Protein AF-A0A920MVZ5-F1 (afdb_monomer_lite)

Radius of gyration: 17.2 Å; chains: 1; bounding box: 48×17×48 Å

Foldseek 3Di:
DVVVVVVVVLLVVLVVPDDPVLSVVLVVVLVVLVCVLVVVCVVVVPDDDPVNVVVSVVVNVVVVVVSVVVVVVVVVVVVVVVVVVVPD

Sequence (88 aa):
MAIISALGLILLYISIRFEFRFAIGAIAALGHDIFITLGLFSLLGYEISLPIIAAFLTIVGYSLNDTIVIFDRIRENIKVLNGKHIQK

Structure (mmCIF, N/CA/C/O backbone):
data_AF-A0A920MVZ5-F1
#
_entry.id   AF-A0A920MVZ5-F1
#
loop_
_atom_site.group_PDB
_atom_site.id
_atom_site.type_symbol
_atom_site.label_atom_id
_atom_site.label_alt_id
_atom_site.label_comp_id
_atom_site.label_asym_id
_atom_site.label_entity_id
_atom_site.label_seq_id
_atom_site.pdbx_PDB_ins_code
_atom_site.Cartn_x
_atom_site.Cartn_y
_atom_site.Cartn_z
_atom_site.occupancy
_atom_site.B_iso_or_equiv
_atom_site.auth_seq_id
_atom_site.auth_comp_id
_atom_site.auth_asym_id
_atom_site.auth_atom_id
_atom_site.pdbx_PDB_model_num
ATOM 1 N N . MET A 1 1 ? 15.755 -9.947 -3.241 1.00 59.38 1 MET A N 1
ATOM 2 C CA . MET A 1 1 ? 15.516 -10.072 -1.783 1.00 59.38 1 MET A CA 1
ATOM 3 C C . MET A 1 1 ? 14.783 -8.873 -1.182 1.00 59.38 1 MET A C 1
ATOM 5 O O . MET A 1 1 ? 13.817 -9.112 -0.474 1.00 59.38 1 MET A O 1
ATOM 9 N N . ALA A 1 2 ? 15.142 -7.622 -1.511 1.00 72.06 2 ALA A N 1
ATOM 10 C CA . ALA A 1 2 ? 14.519 -6.410 -0.946 1.00 72.06 2 ALA A CA 1
ATOM 11 C C . ALA A 1 2 ? 12.976 -6.337 -1.053 1.00 72.06 2 ALA A C 1
ATOM 13 O O . ALA A 1 2 ? 12.305 -5.994 -0.082 1.00 72.06 2 ALA A O 1
ATOM 14 N N . ILE A 1 3 ? 12.406 -6.708 -2.205 1.00 71.75 3 ILE A N 1
ATOM 15 C CA . ILE A 1 3 ? 10.947 -6.681 -2.434 1.00 71.75 3 ILE A CA 1
ATOM 16 C C . ILE A 1 3 ? 10.225 -7.695 -1.536 1.00 71.75 3 ILE A C 1
ATOM 18 O O . ILE A 1 3 ? 9.224 -7.372 -0.907 1.00 71.75 3 ILE A O 1
ATOM 22 N N . ILE A 1 4 ? 10.773 -8.906 -1.417 1.00 75.88 4 ILE A N 1
ATOM 23 C CA . ILE A 1 4 ? 10.193 -9.974 -0.593 1.00 75.88 4 ILE A CA 1
ATOM 24 C C . ILE A 1 4 ? 10.241 -9.588 0.890 1.00 75.88 4 ILE A C 1
ATOM 26 O O . ILE A 1 4 ? 9.257 -9.768 1.602 1.00 75.88 4 ILE A O 1
ATOM 30 N N . SER A 1 5 ? 11.348 -8.996 1.352 1.00 75.69 5 SER A N 1
ATOM 31 C CA . SER A 1 5 ? 11.457 -8.499 2.729 1.00 75.69 5 SER A CA 1
ATOM 32 C C . SER A 1 5 ? 10.497 -7.342 3.021 1.00 75.69 5 SER A C 1
ATOM 34 O O . SER A 1 5 ? 9.901 -7.315 4.094 1.00 75.69 5 SER A O 1
ATOM 36 N N . ALA A 1 6 ? 10.298 -6.418 2.073 1.00 73.75 6 ALA A N 1
ATOM 37 C CA . ALA A 1 6 ? 9.340 -5.323 2.228 1.00 73.75 6 ALA A CA 1
ATOM 38 C C . ALA A 1 6 ? 7.898 -5.849 2.321 1.00 73.75 6 ALA A C 1
ATOM 40 O O . ALA A 1 6 ? 7.159 -5.458 3.221 1.00 73.75 6 ALA A O 1
ATOM 41 N N . LEU A 1 7 ? 7.527 -6.803 1.459 1.00 73.31 7 LEU A N 1
ATOM 42 C CA . LEU A 1 7 ? 6.217 -7.459 1.504 1.00 73.31 7 LEU A CA 1
ATOM 43 C C . LEU A 1 7 ? 5.999 -8.222 2.812 1.00 73.31 7 LEU A C 1
ATOM 45 O O . LEU A 1 7 ? 4.941 -8.093 3.423 1.00 73.31 7 LEU A O 1
ATOM 49 N N . GLY A 1 8 ? 7.007 -8.960 3.284 1.00 79.12 8 GLY A N 1
ATOM 50 C CA . GLY A 1 8 ? 6.945 -9.665 4.564 1.00 79.12 8 GLY A CA 1
ATOM 51 C C . GLY A 1 8 ? 6.719 -8.725 5.752 1.00 79.12 8 GLY A C 1
ATOM 52 O O . GLY A 1 8 ? 5.876 -9.004 6.602 1.00 79.12 8 GLY A O 1
ATOM 53 N N . LEU A 1 9 ? 7.412 -7.582 5.790 1.00 79.50 9 LEU A N 1
ATOM 54 C CA . LEU A 1 9 ? 7.248 -6.577 6.846 1.00 79.50 9 LEU A CA 1
ATOM 55 C C . LEU A 1 9 ? 5.871 -5.898 6.809 1.00 79.50 9 LEU A C 1
ATOM 57 O O . LEU A 1 9 ? 5.274 -5.679 7.862 1.00 79.50 9 LEU A O 1
ATOM 61 N N . ILE A 1 10 ? 5.342 -5.611 5.617 1.00 72.50 10 ILE A N 1
ATOM 62 C CA . ILE A 1 10 ? 3.999 -5.037 5.437 1.00 72.50 10 ILE A CA 1
ATOM 63 C C . ILE A 1 10 ? 2.925 -6.020 5.924 1.00 72.50 10 ILE A C 1
ATOM 65 O O . ILE A 1 10 ? 2.040 -5.639 6.690 1.00 72.50 10 ILE A O 1
ATOM 69 N N . LEU A 1 11 ? 3.024 -7.295 5.537 1.00 70.00 11 LEU A N 1
ATOM 70 C CA . LEU A 1 11 ? 2.093 -8.340 5.972 1.00 70.00 11 LEU A CA 1
ATOM 71 C C . LEU A 1 11 ? 2.139 -8.553 7.488 1.00 70.00 11 LEU A C 1
ATOM 73 O O . LEU A 1 11 ? 1.090 -8.677 8.125 1.00 70.00 11 LEU A O 1
ATOM 77 N N . LEU A 1 12 ? 3.340 -8.550 8.074 1.00 78.44 12 LEU A N 1
ATOM 78 C CA . LEU A 1 12 ? 3.531 -8.638 9.520 1.00 78.44 12 LEU A CA 1
ATOM 79 C C . LEU A 1 12 ? 2.871 -7.451 10.238 1.00 78.44 12 LEU A C 1
ATOM 81 O O . LEU A 1 12 ? 2.131 -7.650 11.199 1.00 78.44 12 LEU A O 1
ATOM 85 N N . TYR A 1 13 ? 3.087 -6.227 9.749 1.00 73.56 13 TYR A N 1
ATOM 86 C CA . TYR A 1 13 ? 2.487 -5.020 10.319 1.00 73.56 13 TYR A CA 1
ATOM 87 C C . TYR A 1 13 ? 0.955 -5.071 10.287 1.00 73.56 13 TYR A C 1
ATOM 89 O O . TYR A 1 13 ? 0.314 -4.842 11.313 1.00 73.56 13 TYR A O 1
ATOM 97 N N . ILE A 1 14 ? 0.360 -5.433 9.145 1.00 67.25 14 ILE A N 1
ATOM 98 C CA . ILE A 1 14 ? -1.099 -5.561 9.004 1.00 67.25 14 ILE A CA 1
ATOM 99 C C . ILE A 1 14 ? -1.642 -6.626 9.960 1.00 67.25 14 ILE A C 1
ATOM 101 O O . ILE A 1 14 ? -2.653 -6.392 10.621 1.00 67.25 14 ILE A O 1
ATOM 105 N N . SER A 1 15 ? -0.953 -7.766 10.073 1.00 66.81 15 SER A N 1
ATOM 106 C CA . SER A 1 15 ? -1.358 -8.879 10.942 1.00 66.81 15 SER A CA 1
ATOM 107 C C . SER A 1 15 ? -1.371 -8.498 12.425 1.00 66.81 15 SER A C 1
ATOM 109 O O . SER A 1 15 ? -2.203 -8.995 13.176 1.00 66.81 15 SER A O 1
ATOM 111 N N . ILE A 1 16 ? -0.471 -7.607 12.852 1.00 69.12 16 ILE A N 1
ATOM 112 C CA . ILE A 1 16 ? -0.411 -7.107 14.234 1.00 69.12 16 ILE A CA 1
ATOM 113 C C . ILE A 1 16 ? -1.405 -5.952 14.457 1.00 69.12 16 ILE A C 1
ATOM 115 O O . ILE A 1 16 ? -1.945 -5.795 15.551 1.00 69.12 16 ILE A O 1
ATOM 119 N N . ARG A 1 17 ? -1.653 -5.125 13.434 1.00 68.69 17 ARG A N 1
ATOM 120 C CA . ARG A 1 17 ? -2.471 -3.906 13.533 1.00 68.69 17 ARG A CA 1
ATOM 121 C C . ARG A 1 17 ? -3.982 -4.168 13.435 1.00 68.69 17 ARG A C 1
ATOM 123 O O . ARG A 1 17 ? -4.742 -3.422 14.053 1.00 68.69 17 ARG A O 1
ATOM 130 N N . PHE A 1 18 ? -4.424 -5.184 12.687 1.00 62.84 18 PHE A N 1
ATOM 131 C CA . PHE A 1 18 ? -5.833 -5.373 12.310 1.00 62.84 18 PHE A CA 1
ATOM 132 C C . PHE A 1 18 ? -6.446 -6.702 12.781 1.00 62.84 18 PHE A C 1
ATOM 134 O O . PHE A 1 18 ? -5.784 -7.733 12.827 1.00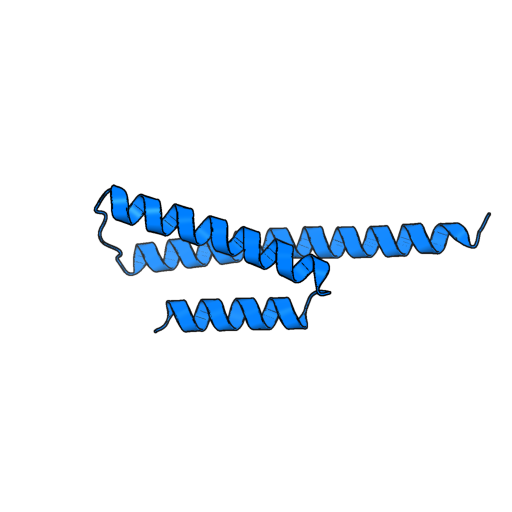 62.84 18 PHE A O 1
ATOM 141 N N . GLU A 1 19 ? -7.755 -6.702 13.077 1.00 63.03 19 GLU A N 1
ATOM 142 C CA . GLU A 1 19 ? -8.511 -7.947 13.288 1.00 63.03 19 GLU A CA 1
ATOM 143 C C . GLU A 1 19 ? -8.580 -8.779 11.996 1.00 63.03 19 GLU A C 1
ATOM 145 O O . GLU A 1 19 ? -8.616 -8.234 10.892 1.00 63.03 19 GLU A O 1
ATOM 150 N N . PHE A 1 20 ? -8.653 -10.108 12.130 1.00 60.03 20 PHE A N 1
ATOM 151 C CA . PHE A 1 20 ? -8.499 -11.093 11.044 1.00 60.03 20 PHE A CA 1
ATOM 152 C C . PHE A 1 20 ? -9.346 -10.802 9.786 1.00 60.03 20 PHE A C 1
ATOM 154 O O . PHE A 1 20 ? -8.916 -11.048 8.662 1.00 60.03 20 PHE A O 1
ATOM 161 N N . ARG A 1 21 ? -10.542 -10.219 9.960 1.00 63.47 21 ARG A N 1
ATOM 162 C CA . ARG A 1 21 ? -11.451 -9.850 8.858 1.00 63.47 21 ARG A CA 1
ATOM 163 C C . ARG A 1 21 ? -10.927 -8.689 8.005 1.00 63.47 21 ARG A C 1
ATOM 165 O O . ARG A 1 21 ? -11.156 -8.673 6.802 1.00 63.47 21 ARG A O 1
ATOM 172 N N . PHE A 1 22 ? -10.216 -7.745 8.613 1.00 62.94 22 PHE A N 1
ATOM 173 C CA . PHE A 1 22 ? -9.596 -6.610 7.927 1.00 62.94 22 PHE A CA 1
ATOM 174 C C . PHE A 1 22 ? -8.260 -7.003 7.282 1.00 62.94 22 PHE A C 1
ATOM 176 O O . PHE A 1 22 ? -7.943 -6.529 6.193 1.00 62.94 22 PHE A O 1
ATOM 183 N N . ALA A 1 23 ? -7.521 -7.935 7.891 1.00 65.44 23 ALA A N 1
ATOM 184 C CA . ALA A 1 23 ? -6.273 -8.450 7.329 1.00 65.44 23 ALA A CA 1
ATOM 185 C C . ALA A 1 23 ? -6.478 -9.102 5.947 1.00 65.44 23 ALA A C 1
ATOM 187 O O . ALA A 1 23 ? -5.715 -8.830 5.024 1.00 65.44 23 ALA A O 1
ATOM 188 N N . ILE A 1 24 ? -7.545 -9.891 5.764 1.00 72.25 24 ILE A N 1
ATOM 189 C CA . ILE A 1 24 ? -7.852 -10.543 4.476 1.00 72.25 24 ILE A CA 1
ATOM 190 C C . ILE A 1 24 ? -8.117 -9.511 3.367 1.00 72.25 24 ILE A C 1
ATOM 192 O O . ILE A 1 24 ? -7.620 -9.669 2.253 1.00 72.25 24 ILE A O 1
ATOM 196 N N . GLY A 1 25 ? -8.854 -8.436 3.670 1.00 72.19 25 GLY A N 1
ATOM 197 C CA . GLY A 1 25 ? -9.129 -7.366 2.705 1.00 72.19 25 GLY A CA 1
ATOM 198 C C . GLY A 1 25 ? -7.863 -6.619 2.280 1.00 72.19 25 GLY A C 1
ATOM 199 O O . GLY A 1 25 ? -7.655 -6.388 1.092 1.00 72.19 25 GLY A O 1
ATOM 200 N N . ALA A 1 26 ? -6.981 -6.313 3.234 1.00 68.62 26 ALA A N 1
ATOM 201 C CA . ALA A 1 26 ? -5.714 -5.642 2.953 1.00 68.62 26 ALA A CA 1
ATOM 202 C C . ALA A 1 26 ? -4.748 -6.522 2.137 1.00 68.62 26 ALA A C 1
ATOM 204 O O . ALA A 1 26 ? -4.087 -6.033 1.223 1.00 68.62 26 ALA A O 1
ATOM 205 N N . ILE A 1 27 ? -4.701 -7.829 2.418 1.00 73.94 27 ILE A N 1
ATOM 206 C CA . ILE A 1 27 ? -3.899 -8.790 1.647 1.00 73.94 27 ILE A CA 1
ATOM 207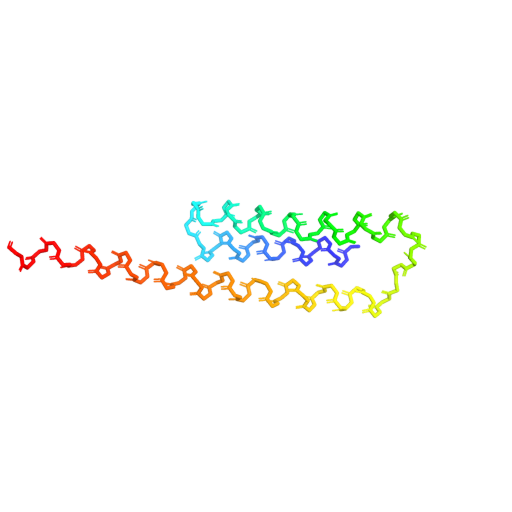 C C . ILE A 1 27 ? -4.416 -8.900 0.209 1.00 73.94 27 ILE A C 1
ATOM 209 O O . ILE A 1 27 ? -3.617 -8.904 -0.725 1.00 73.94 27 ILE A O 1
ATOM 213 N N . ALA A 1 28 ?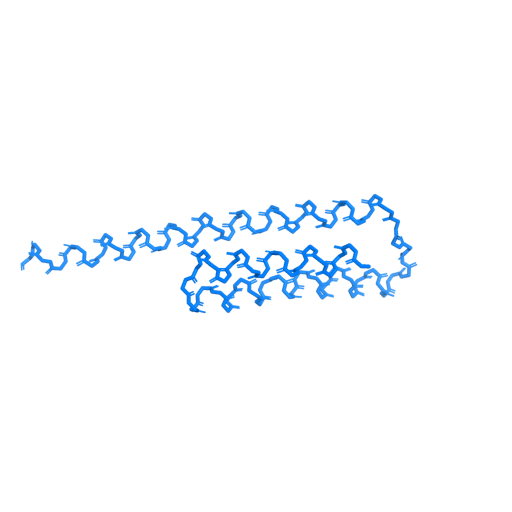 -5.737 -8.958 0.016 1.00 80.00 28 ALA A N 1
ATOM 214 C CA . ALA A 1 28 ? -6.336 -9.017 -1.314 1.00 80.00 28 ALA A CA 1
ATOM 215 C C . ALA A 1 28 ? -6.063 -7.741 -2.132 1.00 80.00 28 ALA A C 1
ATOM 217 O O . ALA A 1 28 ? -5.705 -7.843 -3.305 1.00 80.00 28 ALA A O 1
ATOM 218 N N . ALA A 1 29 ? -6.167 -6.560 -1.512 1.00 74.75 29 ALA A N 1
ATOM 219 C CA . ALA A 1 29 ? -5.866 -5.280 -2.155 1.00 74.75 29 ALA A CA 1
ATOM 220 C C . ALA A 1 29 ? -4.387 -5.176 -2.573 1.00 74.75 29 ALA A C 1
ATOM 222 O O . ALA A 1 29 ? -4.087 -4.897 -3.731 1.00 74.75 29 ALA A O 1
ATOM 223 N N . LEU A 1 30 ? -3.458 -5.505 -1.669 1.00 74.50 30 LEU A N 1
ATOM 224 C CA . LEU A 1 30 ? -2.023 -5.527 -1.977 1.00 74.50 30 LEU A CA 1
ATOM 225 C C . LEU A 1 30 ? -1.674 -6.547 -3.064 1.00 74.50 30 LEU A C 1
ATOM 227 O O . LEU A 1 30 ? -0.868 -6.263 -3.949 1.00 74.50 30 LEU A O 1
ATOM 231 N N . GLY A 1 31 ? -2.275 -7.737 -2.997 1.00 80.19 31 GLY A N 1
ATOM 232 C CA . GLY A 1 31 ? -2.088 -8.777 -4.001 1.00 80.19 31 GLY A CA 1
ATOM 233 C C . GLY A 1 31 ? -2.517 -8.298 -5.385 1.00 80.19 31 GLY A C 1
ATOM 234 O O . GLY A 1 31 ? -1.757 -8.454 -6.336 1.00 80.19 31 GLY A O 1
ATOM 235 N N . HIS A 1 32 ? -3.685 -7.662 -5.482 1.00 81.69 32 HIS A N 1
ATOM 236 C CA . HIS A 1 32 ? -4.190 -7.066 -6.716 1.00 81.69 32 HIS A CA 1
ATOM 237 C C . HIS A 1 32 ? -3.239 -5.996 -7.279 1.00 81.69 32 HIS A C 1
ATOM 239 O O . HIS A 1 32 ? -2.864 -6.074 -8.452 1.00 81.69 32 HIS A O 1
ATOM 245 N N . ASP A 1 33 ? -2.784 -5.056 -6.447 1.00 71.75 33 ASP A N 1
ATOM 246 C CA . ASP A 1 33 ? -1.901 -3.961 -6.870 1.00 71.75 33 ASP A CA 1
ATOM 247 C C . ASP A 1 33 ? -0.570 -4.484 -7.433 1.00 71.75 33 ASP A C 1
ATOM 249 O O . ASP A 1 33 ? -0.110 -4.028 -8.483 1.00 71.75 33 ASP A O 1
ATOM 253 N N . ILE A 1 34 ? 0.028 -5.495 -6.795 1.00 77.56 34 ILE A N 1
ATOM 254 C CA . ILE A 1 34 ? 1.289 -6.113 -7.239 1.00 77.56 34 ILE A CA 1
ATOM 255 C C . ILE A 1 34 ? 1.090 -6.930 -8.520 1.00 77.56 34 ILE A C 1
ATOM 257 O O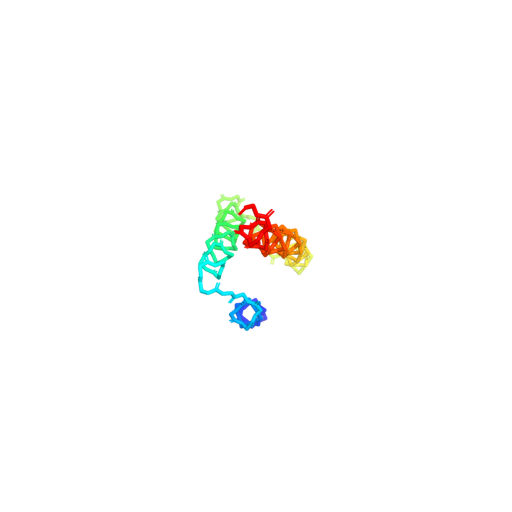 . ILE A 1 34 ? 1.934 -6.890 -9.416 1.00 77.56 34 ILE A O 1
ATOM 261 N N . PHE A 1 35 ? -0.017 -7.669 -8.628 1.00 84.81 35 PHE A N 1
ATOM 262 C CA . PHE A 1 35 ? -0.280 -8.518 -9.790 1.00 84.81 35 PHE A CA 1
ATOM 263 C C . PHE A 1 35 ? -0.493 -7.686 -11.055 1.00 84.81 35 PHE A C 1
ATOM 265 O O . PHE A 1 35 ? 0.052 -8.015 -12.108 1.00 84.81 35 PHE A O 1
ATOM 272 N N . ILE A 1 36 ? -1.244 -6.586 -10.950 1.00 83.19 36 ILE A N 1
ATOM 273 C CA . ILE A 1 36 ? -1.491 -5.692 -12.083 1.00 83.19 36 ILE A CA 1
ATOM 274 C C . ILE A 1 36 ? -0.218 -4.945 -12.470 1.00 83.19 36 ILE A C 1
ATOM 276 O O . ILE A 1 36 ? 0.120 -4.895 -13.650 1.00 83.19 36 ILE A O 1
ATOM 280 N N . THR A 1 37 ? 0.514 -4.393 -11.503 1.00 75.88 37 THR A N 1
ATOM 281 C CA . THR A 1 37 ? 1.723 -3.612 -11.798 1.00 75.88 37 THR A CA 1
ATOM 282 C C . THR A 1 37 ? 2.836 -4.461 -12.407 1.00 75.88 37 THR A C 1
ATOM 284 O O . THR A 1 37 ? 3.383 -4.091 -13.445 1.00 75.88 37 THR A O 1
ATOM 287 N N . LEU A 1 38 ? 3.140 -5.629 -11.834 1.00 77.75 38 LEU A N 1
ATOM 288 C CA . LEU A 1 38 ? 4.157 -6.528 -12.387 1.00 77.75 38 LEU A CA 1
ATOM 289 C C . LEU A 1 38 ? 3.686 -7.214 -13.674 1.00 77.75 38 LEU A C 1
ATOM 291 O O . LEU A 1 38 ? 4.477 -7.362 -14.605 1.00 77.75 38 LEU A O 1
ATOM 295 N N . GLY A 1 39 ? 2.408 -7.594 -13.759 1.00 81.19 39 GLY A N 1
ATOM 296 C CA . GLY A 1 39 ? 1.830 -8.207 -14.956 1.00 81.19 39 GLY A CA 1
ATOM 297 C C . GLY A 1 39 ? 1.861 -7.266 -16.159 1.00 81.19 39 GLY A C 1
ATOM 298 O O . GLY A 1 39 ? 2.269 -7.664 -17.247 1.00 81.19 39 GLY A O 1
ATOM 299 N N . LEU A 1 40 ? 1.520 -5.992 -15.957 1.00 83.00 40 LEU A N 1
ATOM 300 C CA . LEU A 1 40 ? 1.547 -4.988 -17.016 1.00 83.00 40 LEU A CA 1
ATOM 301 C C . LEU A 1 40 ? 2.980 -4.690 -17.487 1.00 83.00 40 LEU A C 1
ATOM 303 O O . LEU A 1 40 ? 3.228 -4.628 -18.689 1.00 83.00 40 LEU A O 1
ATOM 307 N N . PHE A 1 41 ? 3.939 -4.575 -16.563 1.00 77.06 41 PHE A N 1
ATOM 308 C CA . PHE A 1 41 ? 5.353 -4.382 -16.909 1.00 77.06 41 PHE A CA 1
ATOM 309 C C . PHE A 1 41 ? 5.945 -5.593 -17.637 1.00 77.06 41 PHE A C 1
ATOM 311 O O . PHE A 1 41 ? 6.700 -5.418 -18.594 1.00 77.06 41 PHE A O 1
ATOM 318 N N . SER A 1 42 ? 5.550 -6.809 -17.243 1.00 78.12 42 SER A N 1
ATOM 319 C CA . SER A 1 42 ? 5.943 -8.043 -17.927 1.00 78.12 42 SER A CA 1
ATOM 320 C C . SER A 1 42 ? 5.376 -8.135 -19.346 1.00 78.12 42 SER A C 1
ATOM 322 O O . SER A 1 42 ? 6.054 -8.662 -20.222 1.00 78.12 42 SER A O 1
ATOM 324 N N . LEU A 1 43 ? 4.151 -7.652 -19.582 1.00 82.00 43 LEU A N 1
ATOM 325 C CA . LEU A 1 43 ? 3.514 -7.677 -20.905 1.00 82.00 43 LEU A CA 1
ATOM 326 C C . LEU A 1 43 ? 4.067 -6.605 -21.852 1.00 82.00 43 LEU A C 1
ATOM 328 O O . LEU A 1 43 ? 4.163 -6.840 -23.052 1.00 82.00 43 LEU A O 1
ATOM 332 N N . LEU A 1 44 ? 4.435 -5.440 -21.320 1.00 84.38 44 LEU A N 1
ATOM 333 C CA . LEU A 1 44 ? 4.974 -4.319 -22.098 1.00 84.38 44 LEU A CA 1
ATOM 334 C C . LEU A 1 44 ? 6.490 -4.427 -22.342 1.00 84.38 44 LEU A C 1
ATOM 336 O O . LEU A 1 44 ? 7.043 -3.618 -23.082 1.00 84.38 44 LEU A O 1
ATOM 340 N N . GLY A 1 45 ? 7.163 -5.410 -21.732 1.00 76.19 45 GLY A N 1
ATOM 341 C CA . GLY A 1 45 ? 8.605 -5.622 -21.884 1.00 76.19 45 GLY A CA 1
ATOM 342 C C . GLY A 1 45 ? 9.460 -4.508 -21.275 1.00 76.19 45 GLY A C 1
ATOM 343 O O . GLY A 1 45 ? 10.601 -4.318 -21.691 1.00 76.19 45 GLY A O 1
ATOM 344 N N . TYR A 1 46 ? 8.921 -3.751 -20.315 1.00 80.06 46 TYR A N 1
ATOM 345 C CA . TYR A 1 46 ? 9.663 -2.682 -19.653 1.00 80.06 46 TYR A CA 1
ATOM 346 C C . TYR A 1 46 ? 10.710 -3.250 -18.692 1.00 80.06 46 TYR A C 1
ATOM 348 O O . TYR A 1 46 ? 10.406 -4.084 -17.836 1.00 80.06 46 TYR A O 1
ATOM 356 N N . GLU A 1 47 ? 11.941 -2.747 -18.782 1.00 77.25 47 GLU A N 1
ATOM 357 C CA . GLU A 1 47 ? 12.998 -3.091 -17.834 1.00 77.25 47 GLU A CA 1
ATOM 358 C C . GLU A 1 47 ? 12.708 -2.484 -16.458 1.00 77.25 47 GLU A C 1
ATOM 360 O O . GLU A 1 47 ? 12.530 -1.273 -16.307 1.00 77.25 47 GLU A O 1
ATOM 365 N N . ILE A 1 48 ? 12.694 -3.328 -15.426 1.00 77.25 48 ILE A N 1
ATOM 366 C CA . ILE A 1 48 ? 12.530 -2.876 -14.045 1.00 77.25 48 ILE A CA 1
ATOM 367 C C . ILE A 1 48 ? 13.859 -2.289 -13.560 1.00 77.25 48 ILE A C 1
ATOM 369 O O . ILE A 1 48 ? 14.764 -3.003 -13.130 1.00 77.25 48 ILE A O 1
ATOM 373 N N . SER A 1 49 ? 13.961 -0.964 -13.614 1.00 84.88 49 SER A N 1
ATOM 374 C CA . SER A 1 49 ? 15.083 -0.200 -13.064 1.00 84.88 49 SER A CA 1
ATOM 375 C C . SER A 1 49 ? 14.840 0.201 -11.599 1.00 84.88 49 SER A C 1
ATOM 377 O O . SER A 1 49 ? 13.708 0.183 -11.110 1.00 84.88 49 SER A O 1
ATOM 379 N N . LEU A 1 50 ? 15.893 0.597 -10.869 1.00 85.94 50 LEU A N 1
ATOM 380 C CA . LEU A 1 50 ? 15.759 1.067 -9.478 1.00 85.94 50 LEU A CA 1
ATOM 381 C C . LEU A 1 50 ? 14.720 2.201 -9.300 1.00 85.94 50 LEU A C 1
ATOM 383 O O . LEU A 1 50 ? 13.944 2.123 -8.346 1.00 85.94 50 LEU A O 1
ATOM 387 N N . PRO A 1 51 ? 14.642 3.220 -10.182 1.00 87.88 51 PRO A N 1
ATOM 388 C CA . PRO A 1 51 ? 13.599 4.247 -10.112 1.00 87.88 51 PRO A CA 1
ATOM 389 C C . PRO A 1 51 ? 12.177 3.686 -10.203 1.00 87.88 51 PRO A C 1
ATOM 391 O O . PRO A 1 51 ? 11.288 4.141 -9.488 1.00 87.88 51 PRO A O 1
ATOM 394 N N . ILE A 1 52 ? 11.966 2.668 -11.041 1.00 82.62 52 ILE A N 1
ATOM 395 C CA . ILE A 1 52 ? 10.668 2.001 -11.195 1.00 82.62 52 ILE A CA 1
ATOM 396 C C . ILE A 1 52 ? 10.297 1.268 -9.898 1.00 82.62 52 ILE A C 1
ATOM 398 O O . ILE A 1 52 ? 9.173 1.388 -9.416 1.00 82.62 52 ILE A O 1
ATOM 402 N N . ILE A 1 53 ? 11.258 0.583 -9.270 1.00 82.19 53 ILE A N 1
ATOM 403 C CA . ILE A 1 53 ? 11.050 -0.067 -7.965 1.00 82.19 53 ILE A CA 1
ATOM 404 C C . ILE A 1 53 ? 10.693 0.966 -6.883 1.00 82.19 53 ILE A C 1
ATOM 406 O O . ILE A 1 53 ? 9.789 0.729 -6.081 1.00 82.19 53 ILE A O 1
ATOM 410 N N . ALA A 1 54 ? 11.362 2.122 -6.866 1.00 85.81 54 ALA A N 1
ATOM 411 C CA . ALA A 1 54 ? 11.065 3.200 -5.921 1.00 85.81 54 ALA A CA 1
ATOM 412 C C . ALA A 1 54 ? 9.661 3.800 -6.132 1.00 85.81 54 ALA A C 1
ATOM 414 O O . ALA A 1 54 ? 8.950 4.081 -5.161 1.00 85.81 54 ALA A O 1
ATOM 415 N N . ALA A 1 55 ? 9.233 3.942 -7.390 1.00 84.94 55 ALA A N 1
ATOM 416 C CA . ALA A 1 55 ? 7.884 4.381 -7.731 1.00 84.94 55 ALA A CA 1
ATOM 417 C C . ALA A 1 55 ? 6.828 3.382 -7.229 1.00 84.94 55 ALA A C 1
ATOM 419 O O . ALA A 1 55 ? 5.860 3.787 -6.586 1.00 84.94 55 ALA A O 1
ATOM 420 N N . PHE A 1 56 ? 7.048 2.077 -7.422 1.00 80.69 56 PHE A N 1
ATOM 421 C CA . PHE A 1 56 ? 6.146 1.048 -6.896 1.00 80.69 56 PHE A CA 1
ATOM 422 C C . PHE A 1 56 ? 6.041 1.072 -5.374 1.00 80.69 56 PHE A C 1
ATOM 424 O O . PHE A 1 56 ? 4.936 1.014 -4.838 1.00 80.69 56 PHE A O 1
ATOM 431 N N . LEU A 1 57 ? 7.167 1.203 -4.667 1.00 79.62 57 LEU A N 1
ATOM 432 C CA . LEU A 1 57 ? 7.161 1.257 -3.204 1.00 79.62 57 LEU A CA 1
ATOM 433 C C . LEU A 1 57 ? 6.366 2.463 -2.679 1.00 79.62 57 LEU A C 1
ATOM 435 O O . LEU A 1 57 ? 5.635 2.343 -1.698 1.00 79.62 57 LEU A O 1
ATOM 439 N N . THR A 1 58 ? 6.468 3.602 -3.365 1.00 85.69 58 THR A N 1
ATOM 440 C CA . THR A 1 58 ? 5.703 4.817 -3.049 1.00 85.69 58 THR A CA 1
ATOM 441 C C . THR A 1 58 ? 4.199 4.603 -3.226 1.00 85.69 58 THR A C 1
ATOM 443 O O . THR A 1 58 ? 3.424 4.945 -2.334 1.00 85.69 58 THR A O 1
ATOM 446 N N . ILE A 1 59 ? 3.782 3.999 -4.344 1.00 83.50 59 ILE A N 1
ATOM 447 C CA . ILE A 1 59 ? 2.367 3.704 -4.621 1.00 83.50 59 ILE A CA 1
ATOM 448 C C . ILE A 1 59 ? 1.798 2.764 -3.553 1.00 83.50 59 ILE A C 1
ATOM 450 O O . ILE A 1 59 ? 0.739 3.038 -2.990 1.00 83.50 59 ILE A O 1
ATOM 454 N N . VAL A 1 60 ? 2.530 1.696 -3.224 1.00 79.81 60 VAL A N 1
ATOM 455 C CA . VAL A 1 60 ? 2.132 0.737 -2.184 1.00 79.81 60 VAL A CA 1
ATOM 456 C C . VAL A 1 60 ? 1.998 1.425 -0.823 1.00 79.81 60 VAL A C 1
ATOM 458 O O . VAL A 1 60 ? 1.012 1.207 -0.123 1.00 79.81 60 VAL A O 1
ATOM 461 N N . GLY A 1 61 ? 2.949 2.288 -0.450 1.00 81.75 61 GLY A N 1
ATOM 462 C CA . GLY A 1 61 ? 2.895 3.039 0.807 1.00 81.75 61 GLY A CA 1
ATOM 463 C C . GLY A 1 61 ? 1.671 3.953 0.914 1.00 81.75 61 GLY A C 1
ATOM 464 O O . GLY A 1 61 ? 1.036 4.003 1.967 1.00 81.75 61 GLY A O 1
ATOM 465 N N . TYR A 1 62 ? 1.305 4.630 -0.178 1.00 85.44 62 TYR A N 1
ATOM 466 C CA . TYR A 1 62 ? 0.121 5.492 -0.223 1.00 85.44 62 TYR A CA 1
ATOM 467 C C . TYR A 1 62 ? -1.188 4.687 -0.143 1.00 85.44 62 TYR A C 1
ATOM 469 O O . TYR A 1 62 ? -2.028 4.967 0.709 1.00 85.44 62 TYR A O 1
ATOM 477 N N . SER A 1 63 ? -1.315 3.621 -0.944 1.00 78.00 63 SER A N 1
ATOM 478 C CA . SER A 1 63 ? -2.481 2.716 -0.948 1.00 78.00 63 SER A CA 1
ATOM 479 C C . SER A 1 63 ? -2.737 2.087 0.434 1.00 78.00 63 SER A C 1
ATOM 481 O O . SER A 1 63 ? -3.872 2.005 0.923 1.00 78.00 63 SER A O 1
ATOM 483 N N . LEU A 1 64 ? -1.660 1.710 1.131 1.00 77.81 64 LEU A N 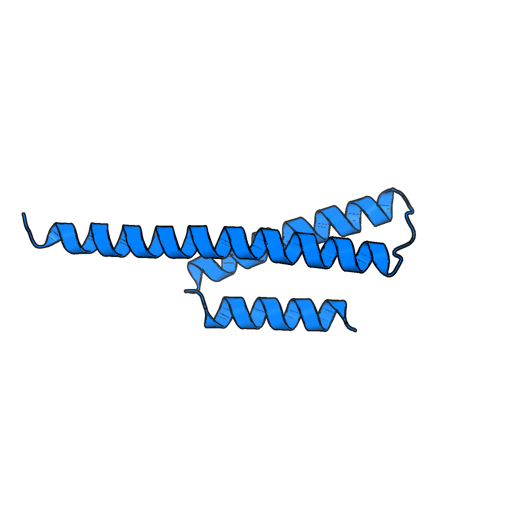1
ATOM 484 C CA . LEU A 1 64 ? -1.738 1.196 2.497 1.00 77.81 64 LEU A CA 1
ATOM 485 C C . LEU A 1 64 ? -2.207 2.247 3.497 1.00 77.81 64 LEU A C 1
ATOM 487 O O . LEU A 1 64 ? -3.061 1.948 4.332 1.00 77.81 64 LEU A O 1
ATOM 491 N N . ASN A 1 65 ? -1.656 3.459 3.425 1.00 83.69 65 ASN A N 1
ATOM 492 C CA . ASN A 1 65 ? -2.052 4.553 4.305 1.00 83.69 65 ASN A CA 1
ATOM 493 C C . ASN A 1 65 ? -3.556 4.844 4.188 1.00 83.69 65 ASN A C 1
ATOM 495 O O . ASN A 1 65 ? -4.244 4.944 5.205 1.00 83.69 65 ASN A O 1
ATOM 499 N N . ASP A 1 66 ? -4.078 4.890 2.963 1.00 83.25 66 ASP A N 1
ATOM 500 C CA . ASP A 1 66 ? -5.503 5.117 2.715 1.00 83.25 66 ASP A CA 1
ATOM 501 C C . ASP A 1 66 ? -6.371 3.992 3.304 1.00 83.25 66 ASP A C 1
ATOM 503 O O . ASP A 1 66 ? -7.376 4.254 3.974 1.00 83.25 66 ASP A O 1
ATOM 507 N N . THR A 1 67 ? -5.942 2.734 3.152 1.00 78.62 67 THR A N 1
ATOM 508 C CA . THR A 1 67 ? -6.619 1.568 3.744 1.00 78.62 67 THR A CA 1
ATOM 509 C C . THR A 1 67 ? -6.662 1.649 5.273 1.00 78.62 67 THR A C 1
ATOM 511 O O . THR A 1 67 ? -7.700 1.371 5.879 1.00 78.62 67 THR A O 1
ATOM 514 N N . ILE A 1 68 ? -5.561 2.066 5.910 1.00 80.88 68 ILE A N 1
ATOM 515 C CA . ILE A 1 68 ? -5.465 2.175 7.372 1.00 80.88 68 ILE A CA 1
ATOM 516 C C . ILE A 1 68 ? -6.454 3.210 7.906 1.00 80.88 68 ILE A C 1
ATOM 518 O O . ILE A 1 68 ? -7.203 2.908 8.835 1.00 80.88 68 ILE A O 1
ATOM 522 N N . VAL A 1 69 ? -6.497 4.402 7.306 1.00 83.44 69 VAL A N 1
ATOM 523 C CA . VAL A 1 69 ? -7.386 5.487 7.752 1.00 83.44 69 VAL A CA 1
ATOM 524 C C . VAL A 1 69 ? -8.856 5.082 7.624 1.00 83.44 69 VAL A C 1
ATOM 526 O O . VAL A 1 69 ? -9.650 5.320 8.538 1.00 83.44 69 VAL A O 1
ATOM 529 N N . ILE A 1 70 ? -9.229 4.433 6.518 1.00 82.94 70 ILE A N 1
ATOM 530 C CA . ILE A 1 70 ? -10.599 3.954 6.303 1.00 82.94 70 ILE A CA 1
ATOM 531 C C . ILE A 1 70 ? -10.960 2.864 7.317 1.00 82.94 70 ILE A C 1
ATOM 533 O O . ILE A 1 70 ? -12.032 2.925 7.921 1.00 82.94 70 ILE A O 1
ATOM 537 N N . PHE A 1 71 ? -10.085 1.880 7.538 1.00 79.12 71 PHE A N 1
ATOM 538 C CA . PHE A 1 71 ? -10.347 0.801 8.493 1.00 79.12 71 PHE A CA 1
ATOM 539 C C . PHE A 1 71 ? -10.429 1.309 9.933 1.00 79.12 71 PHE A C 1
ATOM 541 O O . PHE A 1 71 ? -11.324 0.888 10.672 1.00 79.12 71 PHE A O 1
ATOM 548 N N . ASP A 1 72 ? -9.572 2.257 10.314 1.00 79.31 72 ASP A N 1
ATOM 549 C CA . ASP A 1 72 ? -9.643 2.911 11.621 1.00 79.31 72 ASP A CA 1
ATOM 550 C C . ASP A 1 72 ? -10.985 3.649 1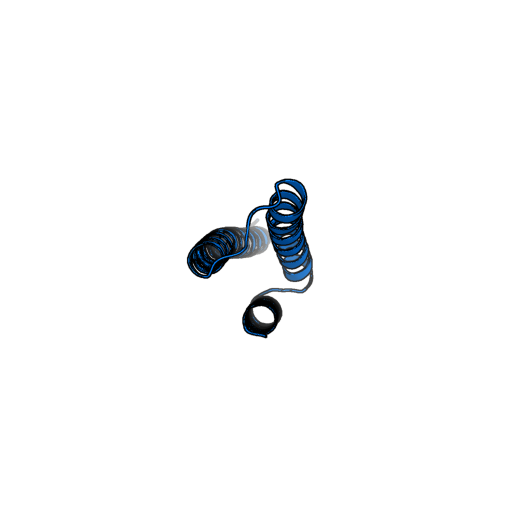1.786 1.00 79.31 72 ASP A C 1
ATOM 552 O O . ASP A 1 72 ? -11.660 3.478 12.806 1.00 79.31 72 ASP A O 1
ATOM 556 N N . ARG A 1 73 ? -11.454 4.364 10.752 1.00 84.62 73 ARG A N 1
ATOM 557 C CA . ARG A 1 73 ? -12.759 5.047 10.766 1.00 84.62 73 ARG A CA 1
ATOM 558 C C . ARG A 1 73 ? -13.947 4.082 10.814 1.00 84.62 73 ARG A C 1
ATOM 560 O O . ARG A 1 73 ? -14.920 4.344 11.520 1.00 84.62 73 ARG A O 1
ATOM 567 N N . ILE A 1 74 ? -13.888 2.948 10.115 1.00 78.75 74 ILE A N 1
ATOM 568 C CA . ILE A 1 74 ? -14.912 1.894 10.208 1.00 78.75 74 ILE A CA 1
ATOM 569 C C . ILE A 1 74 ? -14.974 1.344 11.637 1.00 78.75 74 ILE A C 1
ATOM 571 O O . ILE A 1 74 ? -16.063 1.204 12.197 1.00 78.75 74 ILE A O 1
ATOM 575 N N . ARG A 1 75 ? -13.819 1.072 12.255 1.00 79.00 75 ARG A N 1
ATOM 576 C CA . ARG A 1 75 ? -13.742 0.555 13.626 1.00 79.00 75 ARG A CA 1
ATOM 577 C C . ARG A 1 75 ? -14.295 1.553 14.644 1.00 79.00 75 ARG A C 1
ATOM 579 O O . ARG A 1 75 ? -15.036 1.160 15.547 1.00 79.00 75 ARG A O 1
ATOM 586 N N . GLU A 1 76 ? -13.977 2.833 14.477 1.00 78.38 76 GLU A N 1
ATOM 587 C CA . GLU A 1 76 ? -14.522 3.921 15.291 1.00 78.38 76 GLU A CA 1
ATOM 588 C C . GLU A 1 76 ? -16.051 4.006 15.159 1.00 78.38 76 GLU A C 1
ATOM 590 O O . GLU A 1 76 ? -16.760 3.982 16.167 1.00 78.38 76 GLU A O 1
ATOM 595 N N . ASN A 1 77 ? -16.576 3.991 13.930 1.00 81.06 77 ASN A N 1
ATOM 596 C CA . ASN A 1 77 ? -18.016 4.027 13.670 1.00 81.06 77 ASN A CA 1
ATOM 597 C C . ASN A 1 77 ? -18.756 2.827 14.279 1.00 81.06 77 ASN A C 1
ATOM 599 O O . ASN A 1 77 ? -19.815 3.007 14.878 1.00 81.06 77 ASN A O 1
ATOM 603 N N . ILE A 1 78 ? -18.199 1.613 14.188 1.00 79.44 78 ILE A N 1
ATOM 604 C CA . ILE A 1 78 ? -18.775 0.413 14.818 1.00 79.44 78 ILE A CA 1
ATOM 605 C C . ILE A 1 78 ? -18.825 0.572 16.345 1.00 79.44 78 ILE A C 1
ATOM 607 O O . ILE A 1 78 ? -19.839 0.249 16.966 1.00 79.44 78 ILE A O 1
ATOM 611 N N . LYS A 1 79 ? -17.769 1.114 16.968 1.00 75.56 79 LYS A N 1
ATOM 612 C CA . LYS A 1 79 ? -17.733 1.357 18.419 1.00 75.56 79 LYS A CA 1
ATOM 613 C C . LYS A 1 79 ? -18.784 2.385 18.853 1.00 75.56 79 LYS A C 1
ATOM 615 O O . LYS A 1 79 ? -19.463 2.172 19.857 1.00 75.56 79 LYS A O 1
ATOM 620 N N . VAL A 1 80 ? -18.961 3.462 18.085 1.00 75.44 80 VAL A N 1
ATOM 621 C CA . VAL A 1 80 ? -20.002 4.479 18.326 1.00 75.44 80 VAL A CA 1
ATOM 622 C C . VAL A 1 80 ? -21.409 3.893 18.157 1.00 75.44 80 VAL A C 1
ATOM 624 O O . VAL A 1 80 ? -22.286 4.152 18.982 1.00 75.44 80 VAL A O 1
ATOM 627 N N . LEU A 1 81 ? -21.632 3.079 17.121 1.00 69.38 81 LEU A N 1
ATOM 628 C CA . LEU A 1 81 ? -22.915 2.413 16.867 1.00 69.38 81 LEU A CA 1
ATOM 629 C C . LEU A 1 81 ? -23.282 1.429 17.986 1.00 69.38 81 LEU A C 1
ATOM 631 O O . LEU A 1 81 ? -24.418 1.450 18.457 1.00 69.38 81 LEU A O 1
ATOM 635 N N . ASN A 1 82 ? -22.321 0.643 18.476 1.00 61.81 82 ASN A N 1
ATOM 636 C CA . ASN A 1 82 ? -22.539 -0.282 19.591 1.00 61.81 82 ASN A CA 1
ATOM 637 C C . ASN A 1 82 ? -22.803 0.446 20.924 1.00 61.81 82 ASN A C 1
ATOM 639 O O . ASN A 1 82 ? -23.573 -0.044 21.745 1.00 61.81 82 ASN A O 1
ATOM 643 N N . GLY A 1 83 ? -22.234 1.639 21.133 1.00 57.78 83 GLY A N 1
ATOM 644 C CA . GLY A 1 83 ? -22.508 2.468 22.315 1.00 57.78 83 GLY A CA 1
ATOM 645 C C . GLY A 1 83 ? -23.894 3.129 22.321 1.00 57.78 83 GLY A C 1
ATOM 646 O O . GLY A 1 83 ? -24.438 3.409 23.388 1.00 57.78 83 GLY A O 1
ATOM 647 N N . LYS A 1 84 ? -24.509 3.345 21.148 1.00 54.91 84 LYS A N 1
ATOM 648 C CA . LYS A 1 84 ? -25.861 3.927 21.038 1.00 54.91 84 LYS A CA 1
ATOM 649 C C . LYS A 1 84 ? -26.984 2.970 21.446 1.00 54.91 84 LYS A C 1
ATOM 651 O O . LYS A 1 84 ? -28.092 3.438 21.686 1.00 54.91 84 LYS A O 1
ATOM 656 N N . HIS A 1 85 ? -26.723 1.667 21.557 1.00 51.97 85 HIS A N 1
ATOM 657 C CA . HIS A 1 85 ? -27.750 0.689 21.930 1.00 51.97 85 HIS A CA 1
ATOM 658 C C . HIS A 1 85 ? -28.023 0.611 23.445 1.00 51.97 85 HIS A C 1
ATOM 660 O O . HIS A 1 85 ? -28.984 -0.030 23.843 1.00 51.97 85 HIS A O 1
ATOM 666 N N . ILE A 1 86 ? -27.222 1.279 24.290 1.00 56.31 86 ILE A N 1
ATOM 667 C CA . ILE A 1 86 ? -27.414 1.295 25.757 1.00 56.31 86 ILE A CA 1
ATOM 668 C C . ILE A 1 86 ? -28.186 2.543 26.241 1.00 56.31 86 ILE A C 1
ATOM 670 O O . ILE A 1 86 ? -28.559 2.628 27.404 1.00 56.31 86 ILE A O 1
ATOM 674 N N . GLN A 1 87 ? -28.484 3.505 25.360 1.00 51.72 87 GLN A N 1
ATOM 675 C CA . GLN A 1 87 ? -29.194 4.747 25.720 1.00 51.72 87 GLN A CA 1
ATOM 676 C C . GLN A 1 87 ? -30.594 4.881 25.096 1.00 51.72 87 GLN A C 1
ATOM 678 O O . GLN A 1 87 ? -31.049 6.003 24.869 1.00 51.72 87 GLN A O 1
ATOM 683 N N . LYS A 1 88 ? -31.285 3.778 24.793 1.00 43.03 88 LYS A N 1
ATOM 684 C CA . LYS A 1 88 ? -32.677 3.841 24.331 1.00 43.03 88 LYS A CA 1
ATOM 685 C C . LYS A 1 88 ? -33.603 2.996 25.184 1.00 43.03 88 LYS A C 1
ATOM 687 O O . LYS A 1 88 ? -33.205 1.855 25.495 1.00 43.03 88 LYS A O 1
#

Secondary structure (DSSP, 8-state):
-HHHHHHHHHHHHHHHHS-HHHHHHHHHHHHHHHHHHHHHHHHHT----HHHHHHHHHHHHHHHHHHHHHHHHHHHHHHHHHHGGG--

pLDDT: mean 75.08, std 8.99, range [43.03, 87.88]